Protein AF-A0A168I590-F1 (afdb_monomer_lite)

Radius of gyration: 29.73 Å; chains: 1; bounding box: 75×55×107 Å

InterPro domains:
  IPR036318 FAD-binding, type PCMH-like superfamily [SSF56176] (60-133)

Sequence (149 aa):
MEVLPAVAAWAASYVYRFPSVAENAFGQRSCSRAAIDVQELASRLSSKAQVLVAGDKGFDETSGRWNIFDQPKPGVVVIPGAALDVAATGGIEIVMSSLSSVELSKDGQTAKIGGGTLSKAIIDALWQSGKQTGKQLHKPFLLSLLGMR

Organism: NCBI:txid1081108

Secondary structure (DSSP, 8-state):
-------------------------------------HHHHHHHS-TT-EEEETTSTTHHHHT--S--TT----SEEEE-SSHHHHHH--SSEE-GGG---EEE-TTSS-EEE-TT--HHHHHHHHHHTT---S-------TTSS----

Foldseek 3Di:
DDDDDDPDDDDDDDDDDDDDPDDDPDPDPPPVPPPPPVVVLVVQADPQKDKDAPPDPCPCVQLDDPDPVPRDDFRMEMEHCDPSNVVSDDDGHYRPLNQADWAADPVNPDIDGGPNHDPVVVQVVQVVVVHDDDPPPPPPDPPPVPPDD

pLDDT: mean 74.49, std 20.09, range [37.94, 94.69]

Structure (mmCIF, N/CA/C/O backbone):
data_AF-A0A168I590-F1
#
_entry.id   AF-A0A168I590-F1
#
loop_
_atom_site.group_PDB
_atom_site.id
_atom_site.type_symbol
_atom_site.label_atom_id
_atom_site.label_alt_id
_atom_site.label_comp_id
_atom_site.label_asym_id
_atom_site.label_entity_id
_atom_site.label_seq_id
_atom_site.pdbx_PDB_ins_code
_atom_site.Cartn_x
_atom_site.Cartn_y
_atom_site.Cartn_z
_atom_site.occupancy
_atom_site.B_iso_or_equiv
_atom_site.auth_seq_id
_atom_site.auth_comp_id
_atom_site.auth_asym_id
_atom_site.auth_atom_id
_atom_site.pdbx_PDB_model_num
ATOM 1 N N . MET A 1 1 ? 23.741 -30.956 -67.766 1.00 42.16 1 MET A N 1
ATOM 2 C CA . MET A 1 1 ? 23.908 -29.585 -67.242 1.00 42.16 1 MET A CA 1
ATOM 3 C C . MET A 1 1 ? 22.660 -29.269 -66.452 1.00 42.16 1 MET A C 1
ATOM 5 O O . MET A 1 1 ? 21.597 -29.106 -67.033 1.00 42.16 1 MET A O 1
ATOM 9 N N . GLU A 1 2 ? 22.794 -29.384 -65.137 1.00 37.94 2 GLU A N 1
ATOM 10 C CA . GLU A 1 2 ? 21.708 -29.450 -64.164 1.00 37.94 2 GLU A CA 1
ATOM 11 C C . GLU A 1 2 ? 21.364 -28.051 -63.645 1.00 37.94 2 GLU A C 1
ATOM 13 O O . GLU A 1 2 ? 22.252 -27.246 -63.368 1.00 37.94 2 GLU A O 1
ATOM 18 N N . VAL A 1 3 ? 20.069 -27.767 -63.522 1.00 52.44 3 VAL A N 1
ATOM 19 C CA . VAL A 1 3 ? 19.536 -26.545 -62.910 1.00 52.44 3 VAL A CA 1
ATOM 20 C C . VAL A 1 3 ? 19.301 -26.852 -61.432 1.00 52.44 3 VAL A C 1
ATOM 22 O O . VAL A 1 3 ? 18.344 -27.541 -61.084 1.00 52.44 3 VAL A O 1
ATOM 25 N N . LEU A 1 4 ? 20.215 -26.407 -60.568 1.00 47.00 4 LEU A N 1
ATOM 26 C CA . LEU A 1 4 ? 20.106 -26.575 -59.117 1.00 47.00 4 LEU A CA 1
ATOM 27 C C . LEU A 1 4 ? 19.216 -25.475 -58.496 1.00 47.00 4 LEU A C 1
ATOM 29 O O . LEU A 1 4 ? 19.345 -24.308 -58.875 1.00 47.00 4 LEU A O 1
ATOM 33 N N . PRO A 1 5 ? 18.344 -25.810 -57.525 1.00 50.97 5 PRO A N 1
ATOM 34 C CA . PRO A 1 5 ? 17.476 -24.862 -56.837 1.00 50.97 5 PRO A CA 1
ATOM 35 C C . PRO A 1 5 ? 18.227 -24.189 -55.676 1.00 50.97 5 PRO A C 1
ATOM 37 O O . PRO A 1 5 ? 18.711 -24.856 -54.765 1.00 50.97 5 PRO A O 1
ATOM 40 N N . ALA A 1 6 ? 18.303 -22.857 -55.671 1.00 47.19 6 ALA A N 1
ATOM 41 C CA . ALA A 1 6 ? 18.859 -22.089 -54.558 1.00 47.19 6 ALA A CA 1
ATOM 42 C C . ALA A 1 6 ? 17.741 -21.682 -53.584 1.00 47.19 6 ALA A C 1
ATOM 44 O O . ALA A 1 6 ? 17.207 -20.577 -53.644 1.00 47.19 6 ALA A O 1
ATOM 45 N N . VAL A 1 7 ? 17.378 -22.587 -52.674 1.00 51.22 7 VAL A N 1
ATOM 46 C CA . VAL A 1 7 ? 16.639 -22.226 -51.457 1.00 51.22 7 VAL A CA 1
ATOM 47 C C . VAL A 1 7 ? 17.670 -21.717 -50.449 1.00 51.22 7 VAL A C 1
ATOM 49 O O . VAL A 1 7 ? 18.315 -22.507 -49.766 1.00 51.22 7 VAL A O 1
ATOM 52 N N . ALA A 1 8 ? 17.863 -20.399 -50.384 1.00 49.59 8 ALA A N 1
ATOM 53 C CA . ALA A 1 8 ? 18.741 -19.762 -49.406 1.00 49.59 8 ALA A CA 1
ATOM 54 C C . ALA A 1 8 ? 17.931 -18.886 -48.437 1.00 49.59 8 ALA A C 1
ATOM 56 O O . ALA A 1 8 ? 17.421 -17.830 -48.795 1.00 49.59 8 ALA A O 1
ATOM 57 N N . ALA A 1 9 ? 17.840 -19.398 -47.208 1.00 46.62 9 ALA A N 1
ATOM 58 C CA . ALA A 1 9 ? 17.776 -18.699 -45.926 1.00 46.62 9 ALA A CA 1
ATOM 59 C C . ALA A 1 9 ? 16.793 -17.520 -45.772 1.00 46.62 9 ALA A C 1
ATOM 61 O O . ALA A 1 9 ? 17.136 -16.349 -45.920 1.00 46.62 9 ALA A O 1
ATOM 62 N N . TRP A 1 10 ? 15.595 -17.843 -45.282 1.00 48.88 10 TRP A N 1
ATOM 63 C CA . TRP A 1 10 ? 14.853 -16.943 -44.401 1.00 48.88 10 TRP A CA 1
ATOM 64 C C . TRP A 1 10 ? 15.629 -16.753 -43.093 1.00 48.88 10 TRP A C 1
ATOM 66 O O . TRP A 1 10 ? 15.827 -17.720 -42.366 1.00 48.88 10 TRP A O 1
ATOM 76 N N . ALA A 1 11 ? 16.036 -15.519 -42.797 1.00 46.88 11 ALA A N 1
ATOM 77 C CA . ALA A 1 11 ? 15.841 -14.869 -41.495 1.00 46.88 11 ALA A CA 1
ATOM 78 C C . ALA A 1 11 ? 16.531 -13.499 -41.515 1.00 46.88 11 ALA A C 1
ATOM 80 O O . ALA A 1 11 ? 17.679 -13.329 -41.108 1.00 46.88 11 ALA A O 1
ATOM 81 N N . ALA A 1 12 ? 15.801 -12.496 -41.996 1.00 56.66 12 ALA A N 1
ATOM 82 C CA . ALA A 1 12 ? 16.078 -11.123 -41.627 1.00 56.66 12 ALA A CA 1
ATOM 83 C C . ALA A 1 12 ? 15.709 -10.957 -40.146 1.00 56.66 12 ALA A C 1
ATOM 85 O O . ALA A 1 12 ? 14.533 -10.913 -39.796 1.00 56.66 12 ALA A O 1
ATOM 86 N N . SER A 1 13 ? 16.704 -10.855 -39.273 1.00 51.56 13 SER A N 1
ATOM 87 C CA . SER A 1 13 ? 16.500 -10.288 -37.944 1.00 51.56 13 SER A CA 1
ATOM 88 C C . SER A 1 13 ? 17.732 -9.497 -37.528 1.00 51.56 13 SER A C 1
ATOM 90 O O . SER A 1 13 ? 18.717 -10.034 -37.033 1.00 51.56 13 SER A O 1
ATOM 92 N N . TYR A 1 14 ? 17.603 -8.190 -37.750 1.00 46.78 14 TYR A N 1
ATOM 93 C CA . TYR A 1 14 ? 18.067 -7.134 -36.859 1.00 46.78 14 TYR A CA 1
ATOM 94 C C . TYR A 1 14 ? 19.578 -7.031 -36.620 1.00 46.78 14 TYR A C 1
ATOM 96 O O . TYR A 1 14 ? 20.142 -7.482 -35.626 1.00 46.78 14 TYR A O 1
ATOM 104 N N . VAL A 1 15 ? 20.219 -6.279 -37.512 1.00 50.50 15 VAL A N 1
ATOM 105 C CA . VAL A 1 15 ? 21.466 -5.585 -37.209 1.00 50.50 15 VAL A CA 1
ATOM 106 C C . VAL A 1 15 ? 21.163 -4.494 -36.176 1.00 50.50 15 VAL A C 1
ATOM 108 O O . VAL A 1 15 ? 20.683 -3.425 -36.529 1.00 50.50 15 VAL A O 1
ATOM 111 N N . TYR A 1 16 ? 21.499 -4.735 -34.912 1.00 40.09 16 TYR A N 1
ATOM 112 C CA . TYR A 1 16 ? 21.957 -3.667 -34.022 1.00 40.09 16 TYR A CA 1
ATOM 113 C C . TYR A 1 16 ? 23.267 -4.096 -33.384 1.00 40.09 16 TYR A C 1
ATOM 115 O O . TYR A 1 16 ? 23.340 -4.576 -32.257 1.00 40.09 16 TYR A O 1
ATOM 123 N N . ARG A 1 17 ? 24.334 -3.923 -34.163 1.00 42.12 17 ARG A N 1
ATOM 124 C CA . ARG A 1 17 ? 25.696 -3.883 -33.654 1.00 42.12 17 ARG A CA 1
ATOM 125 C C . ARG A 1 17 ? 26.020 -2.427 -33.331 1.00 42.12 17 ARG A C 1
ATOM 127 O O . ARG A 1 17 ? 26.300 -1.658 -34.240 1.00 42.12 17 ARG A O 1
ATOM 134 N N . PHE A 1 18 ? 26.003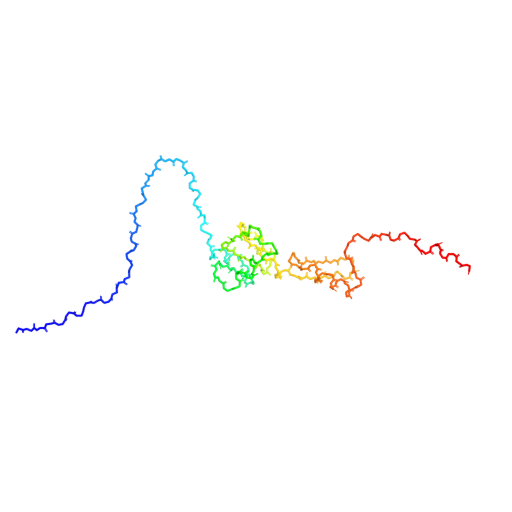 -2.064 -32.051 1.00 44.59 18 PHE A N 1
ATOM 135 C CA . PHE A 1 18 ? 26.639 -0.840 -31.563 1.00 44.59 18 PHE A CA 1
ATOM 136 C C . PHE A 1 18 ? 27.836 -1.220 -30.690 1.00 44.59 18 PHE A C 1
ATOM 138 O O . PHE A 1 18 ? 27.655 -1.741 -29.592 1.00 44.59 18 PHE A O 1
ATOM 145 N N . PRO A 1 19 ? 29.063 -0.955 -31.156 1.00 53.44 19 PRO A N 1
ATOM 146 C CA . PRO A 1 19 ? 30.116 -0.578 -30.235 1.00 53.44 19 PRO A CA 1
ATOM 147 C C . PRO A 1 19 ? 30.861 0.637 -30.787 1.00 53.44 19 PRO A C 1
ATOM 149 O O . PRO A 1 19 ? 31.661 0.533 -31.711 1.00 53.44 19 PRO A O 1
ATOM 152 N N . SER A 1 20 ? 30.608 1.792 -30.186 1.00 41.84 20 SER A N 1
ATOM 153 C CA . SER A 1 20 ? 31.545 2.912 -30.197 1.00 41.84 20 SER A CA 1
ATOM 154 C C . SER A 1 20 ? 31.217 3.812 -29.011 1.00 41.84 20 SER A C 1
ATOM 156 O O . SER A 1 20 ? 30.490 4.796 -29.142 1.00 41.84 20 SER A O 1
ATOM 158 N N . VAL A 1 21 ? 31.721 3.448 -27.830 1.00 42.25 21 VAL A N 1
ATOM 159 C CA . VAL A 1 21 ? 31.918 4.437 -26.767 1.00 42.25 21 VAL A CA 1
ATOM 160 C C . VAL A 1 21 ? 33.149 5.231 -27.185 1.00 42.25 21 VAL A C 1
ATOM 162 O O . VAL A 1 21 ? 34.275 4.760 -27.061 1.00 42.25 21 VAL A O 1
ATOM 165 N N . ALA A 1 22 ? 32.907 6.396 -27.780 1.00 43.88 22 ALA A N 1
ATOM 166 C CA . ALA A 1 22 ? 33.912 7.437 -27.883 1.00 43.88 22 ALA A CA 1
ATOM 167 C C . ALA A 1 22 ? 34.082 8.036 -26.481 1.00 43.88 22 ALA A C 1
ATOM 169 O O . ALA A 1 22 ? 33.127 8.552 -25.897 1.00 43.88 22 ALA A O 1
ATOM 170 N N . GLU A 1 23 ? 35.281 7.901 -25.923 1.00 47.97 23 GLU A N 1
ATOM 171 C CA . GLU A 1 23 ? 35.690 8.605 -24.714 1.00 47.97 23 GLU A CA 1
ATOM 172 C C . GLU A 1 23 ? 35.791 10.099 -25.024 1.00 47.97 23 GLU A C 1
ATOM 174 O O . GLU A 1 23 ? 36.648 10.524 -25.798 1.00 47.97 23 GLU A O 1
ATOM 179 N N . ASN A 1 24 ? 34.942 10.907 -24.390 1.00 40.66 24 ASN A N 1
ATOM 180 C CA . ASN A 1 24 ? 35.113 12.352 -24.387 1.00 40.66 24 ASN A CA 1
ATOM 181 C C . ASN A 1 24 ? 35.559 12.787 -22.993 1.00 40.66 24 ASN A C 1
ATOM 183 O O . ASN A 1 24 ? 34.852 12.608 -22.000 1.00 40.66 24 ASN A O 1
ATOM 187 N N . ALA A 1 25 ? 36.746 13.387 -22.953 1.00 43.88 25 ALA A N 1
ATOM 188 C CA . ALA A 1 25 ? 37.335 14.050 -21.805 1.00 43.88 25 ALA A CA 1
ATOM 189 C C . ALA A 1 25 ? 36.523 15.300 -21.423 1.00 43.88 25 ALA A C 1
ATOM 191 O O . ALA A 1 25 ? 36.836 16.418 -21.821 1.00 43.88 25 ALA A O 1
ATOM 192 N N . PHE A 1 26 ? 35.465 15.118 -20.641 1.00 38.12 26 PHE A N 1
ATOM 193 C CA . PHE A 1 26 ? 34.871 16.191 -19.854 1.00 38.12 26 PHE A CA 1
ATOM 194 C C . PHE A 1 26 ? 34.217 15.568 -18.626 1.00 38.12 26 PHE A C 1
ATOM 196 O O . PHE A 1 26 ? 33.412 14.650 -18.752 1.00 38.12 26 PHE A O 1
ATOM 203 N N . GLY A 1 27 ? 34.600 16.038 -17.438 1.00 49.25 27 GLY A N 1
ATOM 204 C CA . GLY A 1 27 ? 34.134 15.548 -16.141 1.00 49.25 27 GLY A CA 1
ATOM 205 C C . GLY A 1 27 ? 32.641 15.771 -15.907 1.00 49.25 27 GLY A C 1
ATOM 206 O O . GLY A 1 27 ? 32.248 16.576 -15.068 1.00 49.25 27 GLY A O 1
ATOM 207 N N . GLN A 1 28 ? 31.801 15.028 -16.617 1.00 48.16 28 GLN A N 1
ATOM 208 C CA . GLN A 1 28 ? 30.418 14.802 -16.254 1.00 48.16 28 GLN A CA 1
ATOM 209 C C . GLN A 1 28 ? 30.392 13.539 -15.405 1.00 48.16 28 GLN A C 1
ATOM 211 O O . GLN A 1 28 ? 30.700 12.448 -15.879 1.00 48.16 28 GLN A O 1
ATOM 216 N N . ARG A 1 29 ? 30.012 13.683 -14.129 1.00 40.41 29 ARG A N 1
ATOM 217 C CA . ARG A 1 29 ? 29.454 12.558 -13.378 1.00 40.41 29 ARG A CA 1
ATOM 218 C C . ARG A 1 29 ? 28.217 12.108 -14.143 1.00 40.41 29 ARG A C 1
ATOM 220 O O . ARG A 1 29 ? 27.122 12.624 -13.931 1.00 40.41 29 ARG A O 1
ATOM 227 N N . SER A 1 30 ? 28.407 11.154 -15.042 1.00 44.56 30 SER A N 1
ATOM 228 C CA . SER A 1 30 ? 27.373 10.242 -15.470 1.00 44.56 30 SER A CA 1
ATOM 229 C C . SER A 1 30 ? 26.932 9.512 -14.210 1.00 44.56 30 SER A C 1
ATOM 231 O O . SER A 1 30 ? 27.467 8.464 -13.854 1.00 44.56 30 SER A O 1
ATOM 233 N N . CYS A 1 31 ? 25.968 10.084 -13.490 1.00 40.28 31 CYS A N 1
ATOM 234 C CA . CYS A 1 31 ? 25.017 9.233 -12.812 1.00 40.28 31 CYS A CA 1
ATOM 235 C C . CYS A 1 31 ? 24.456 8.372 -13.936 1.00 40.28 31 CYS A C 1
ATOM 237 O O . CYS A 1 31 ? 23.639 8.847 -14.727 1.00 40.28 31 CYS A O 1
ATOM 239 N N . SER A 1 32 ? 24.972 7.148 -14.078 1.00 49.00 32 SER A N 1
ATOM 240 C CA . SER A 1 32 ? 24.269 6.091 -14.783 1.00 49.00 32 SER A CA 1
ATOM 241 C C . SER A 1 32 ? 22.852 6.204 -14.259 1.00 49.00 32 SER A C 1
ATOM 243 O O . SER A 1 32 ? 22.649 6.082 -13.050 1.00 49.00 32 SER A O 1
ATOM 245 N N . ARG A 1 33 ? 21.902 6.601 -15.109 1.00 45.81 33 ARG A N 1
ATOM 246 C CA . ARG A 1 33 ? 20.487 6.560 -14.759 1.00 45.81 33 ARG A CA 1
ATOM 247 C C . ARG A 1 33 ? 20.280 5.115 -14.348 1.00 45.81 33 ARG A C 1
ATOM 249 O O . ARG A 1 33 ? 20.323 4.256 -15.221 1.00 45.81 33 ARG A O 1
ATOM 256 N N . ALA A 1 34 ? 20.262 4.855 -13.042 1.00 50.84 34 ALA A N 1
ATOM 257 C CA . ALA A 1 34 ? 20.276 3.506 -12.520 1.00 50.84 34 ALA A CA 1
ATOM 258 C C . ALA A 1 34 ? 19.014 2.871 -13.080 1.00 50.84 34 ALA A C 1
ATOM 260 O O . ALA A 1 34 ? 17.905 3.262 -12.715 1.00 50.84 34 ALA A O 1
ATOM 261 N N . ALA A 1 35 ? 19.182 2.008 -14.079 1.00 58.28 35 ALA A N 1
ATOM 262 C CA . ALA A 1 35 ? 18.105 1.152 -14.506 1.00 58.28 35 ALA A CA 1
ATOM 263 C C . ALA A 1 35 ? 17.772 0.355 -13.251 1.00 58.28 35 ALA A C 1
ATOM 265 O O . ALA A 1 35 ? 18.635 -0.341 -12.720 1.00 58.28 35 ALA A O 1
ATOM 266 N N . ILE A 1 36 ? 16.587 0.591 -12.693 1.00 69.25 36 ILE A N 1
ATOM 267 C CA . ILE A 1 36 ? 16.137 -0.143 -11.519 1.00 69.25 36 ILE A CA 1
ATOM 268 C C . ILE A 1 36 ? 16.060 -1.601 -11.957 1.00 69.25 36 ILE A C 1
ATOM 270 O O . ILE A 1 36 ? 15.281 -1.925 -12.854 1.00 69.25 36 ILE A O 1
ATOM 274 N N . ASP A 1 37 ? 16.895 -2.452 -11.367 1.00 85.00 37 ASP A N 1
ATOM 275 C CA . ASP A 1 37 ? 16.815 -3.891 -11.571 1.00 85.00 37 ASP A CA 1
ATOM 276 C C . ASP A 1 37 ? 15.580 -4.399 -10.818 1.00 85.00 37 ASP A C 1
ATOM 278 O O . ASP A 1 37 ? 15.533 -4.474 -9.586 1.00 85.00 37 ASP A O 1
ATOM 282 N N . VAL A 1 38 ? 14.524 -4.668 -11.584 1.00 84.31 38 VAL A N 1
ATOM 283 C CA . VAL A 1 38 ? 13.233 -5.111 -11.056 1.00 84.31 38 VAL A CA 1
ATOM 284 C C . VAL A 1 38 ? 13.353 -6.516 -10.465 1.00 84.31 38 VAL A C 1
ATOM 286 O O . VAL A 1 38 ? 12.661 -6.829 -9.497 1.00 84.31 38 VAL A O 1
ATOM 289 N N . GLN A 1 39 ? 14.240 -7.354 -11.005 1.00 85.12 39 GLN A N 1
ATOM 290 C CA . GLN A 1 39 ? 14.479 -8.712 -10.528 1.00 85.12 39 GLN A CA 1
ATOM 291 C C . GLN A 1 39 ? 15.225 -8.697 -9.191 1.00 85.12 39 GLN A C 1
ATOM 293 O O . GLN A 1 39 ? 14.835 -9.417 -8.268 1.00 85.12 39 GLN A O 1
ATOM 298 N N . GLU A 1 40 ? 16.238 -7.839 -9.049 1.00 87.06 40 GLU A N 1
ATOM 299 C CA . GLU A 1 40 ? 16.917 -7.622 -7.768 1.00 87.06 40 GLU A CA 1
ATOM 300 C C . GLU A 1 40 ? 15.928 -7.104 -6.717 1.00 87.06 40 GLU A C 1
ATOM 302 O O . GLU A 1 40 ? 15.859 -7.639 -5.607 1.00 87.06 40 GLU A O 1
ATOM 307 N N . LEU A 1 41 ? 15.104 -6.114 -7.075 1.00 87.69 41 LEU A N 1
ATOM 308 C CA . LEU A 1 41 ? 14.072 -5.588 -6.186 1.00 87.69 41 LEU A CA 1
ATOM 309 C C . LEU A 1 41 ? 13.089 -6.686 -5.762 1.00 87.69 41 LEU A C 1
ATOM 311 O O . LEU A 1 41 ? 12.866 -6.869 -4.568 1.00 87.69 41 LEU A O 1
ATOM 315 N N . ALA A 1 42 ? 12.553 -7.455 -6.711 1.00 87.44 42 ALA A N 1
ATOM 316 C CA . ALA A 1 42 ? 11.615 -8.538 -6.430 1.00 87.44 42 ALA A CA 1
ATOM 317 C C . ALA A 1 42 ? 12.218 -9.615 -5.515 1.00 87.44 42 ALA A C 1
ATOM 319 O O . ALA A 1 42 ? 11.518 -10.136 -4.651 1.00 87.44 42 ALA A O 1
ATOM 320 N N . SER A 1 43 ? 13.519 -9.903 -5.641 1.00 90.44 43 SER A N 1
ATOM 321 C CA . SER A 1 43 ? 14.211 -10.878 -4.784 1.00 90.44 43 SER A CA 1
ATOM 322 C C . SER A 1 43 ? 14.297 -10.456 -3.311 1.00 90.44 43 SER A C 1
ATOM 324 O O . SER A 1 43 ? 14.412 -11.304 -2.426 1.00 90.44 43 SER A O 1
ATOM 326 N N . ARG A 1 44 ? 14.230 -9.147 -3.039 1.00 90.25 44 ARG A N 1
ATOM 327 C CA . ARG A 1 44 ? 14.304 -8.570 -1.688 1.00 90.25 44 ARG A CA 1
ATOM 328 C C . ARG A 1 44 ? 12.940 -8.429 -1.020 1.00 90.25 44 ARG A C 1
ATOM 330 O O . ARG A 1 44 ? 12.884 -8.194 0.186 1.00 90.25 44 ARG A O 1
ATOM 337 N N . LEU A 1 45 ? 11.865 -8.514 -1.795 1.00 92.00 45 LEU A N 1
ATOM 338 C CA . LEU A 1 45 ? 10.508 -8.340 -1.304 1.00 92.00 45 LEU A CA 1
ATOM 339 C C . LEU A 1 45 ? 9.927 -9.661 -0.796 1.00 92.00 45 LEU A C 1
ATOM 341 O O . LEU A 1 45 ? 10.357 -10.756 -1.161 1.00 92.00 45 LEU A O 1
ATOM 345 N N . SER A 1 46 ? 8.926 -9.557 0.072 1.00 93.50 46 SER A N 1
ATOM 346 C CA . SER A 1 46 ? 8.172 -10.714 0.535 1.00 93.50 46 SER A CA 1
ATOM 347 C C . SER A 1 46 ? 7.403 -11.373 -0.613 1.00 93.50 46 SER A C 1
ATOM 349 O O . SER A 1 46 ? 7.008 -10.730 -1.582 1.00 93.50 46 SER A O 1
ATOM 351 N N . SER A 1 47 ? 7.084 -12.660 -0.460 1.00 91.69 47 SER A N 1
ATOM 352 C CA . SER A 1 47 ? 6.299 -13.424 -1.442 1.00 91.69 47 SER A CA 1
ATOM 353 C C . SER A 1 47 ? 4.872 -12.905 -1.668 1.00 91.69 47 SER A C 1
ATOM 355 O O . SER A 1 47 ? 4.194 -13.361 -2.584 1.00 91.69 47 SER A O 1
ATOM 357 N N . LYS A 1 48 ? 4.395 -11.983 -0.823 1.00 92.19 48 LYS A 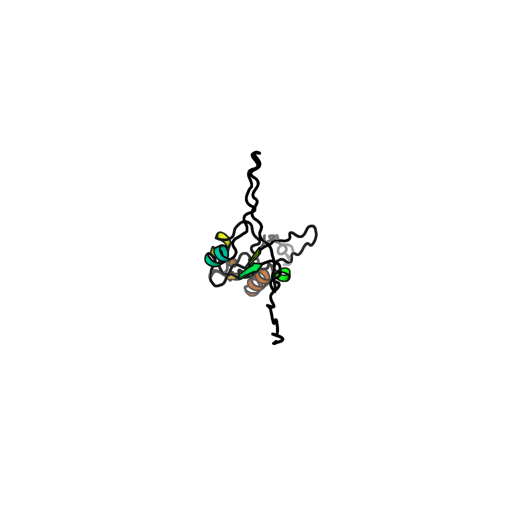N 1
ATOM 358 C CA . LYS A 1 48 ? 3.080 -11.340 -0.938 1.00 92.19 48 LYS A CA 1
ATOM 359 C C . LYS A 1 48 ? 3.136 -9.991 -1.656 1.00 92.19 48 LYS A C 1
ATOM 361 O O . LYS A 1 48 ? 2.078 -9.442 -1.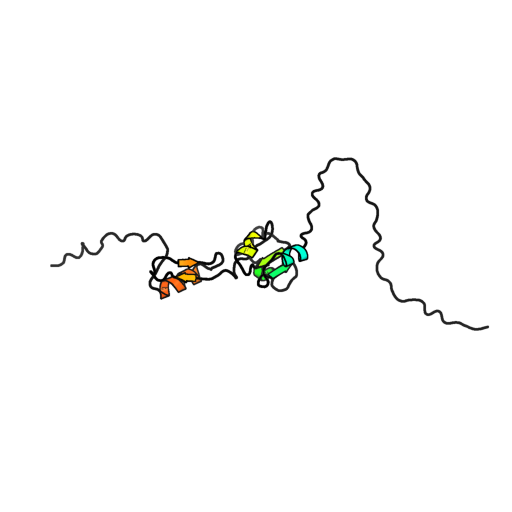959 1.00 92.19 48 LYS A O 1
ATOM 366 N N . ALA A 1 49 ? 4.328 -9.441 -1.874 1.00 92.62 49 ALA A N 1
ATOM 367 C CA . ALA A 1 49 ? 4.497 -8.175 -2.563 1.00 92.62 49 ALA A CA 1
ATOM 368 C C . ALA A 1 49 ? 4.288 -8.341 -4.072 1.00 92.62 49 ALA A C 1
ATOM 370 O O . ALA A 1 49 ? 4.588 -9.387 -4.648 1.00 92.62 49 ALA A O 1
ATOM 371 N N . GLN A 1 50 ? 3.795 -7.287 -4.713 1.00 92.12 50 GLN A N 1
ATOM 372 C CA . GLN A 1 50 ? 3.628 -7.225 -6.162 1.00 92.12 50 GLN A CA 1
ATOM 373 C C . GLN A 1 50 ? 4.407 -6.029 -6.698 1.00 92.12 50 GLN A C 1
ATOM 375 O O . GLN A 1 50 ? 4.317 -4.930 -6.152 1.00 92.12 50 GLN A O 1
ATOM 380 N N . VAL A 1 51 ? 5.168 -6.251 -7.766 1.00 92.38 51 VAL A N 1
ATOM 381 C CA . VAL A 1 51 ? 5.913 -5.207 -8.473 1.00 92.38 51 VAL A CA 1
ATOM 382 C C . VAL A 1 51 ? 5.285 -5.050 -9.848 1.00 92.38 51 VAL A C 1
ATOM 384 O O . VAL A 1 51 ? 5.171 -6.030 -10.578 1.00 92.38 51 VAL A O 1
ATOM 387 N N . LEU A 1 52 ? 4.856 -3.835 -10.173 1.00 91.38 52 LEU A N 1
ATOM 388 C CA . LEU A 1 52 ? 4.212 -3.483 -11.433 1.00 91.38 52 LEU A CA 1
ATOM 389 C C . LEU A 1 52 ? 5.107 -2.511 -12.198 1.00 91.38 52 LEU A C 1
ATOM 391 O O . LEU A 1 52 ? 5.580 -1.516 -11.640 1.00 91.38 52 LEU A O 1
ATOM 395 N N . VAL A 1 53 ? 5.314 -2.775 -13.482 1.00 90.25 53 VAL A N 1
ATOM 396 C CA . VAL A 1 53 ? 6.042 -1.904 -14.407 1.00 90.25 53 VAL A CA 1
ATOM 397 C C . VAL A 1 53 ? 5.041 -1.201 -15.325 1.00 90.25 53 VAL A C 1
ATOM 399 O O . VAL A 1 53 ? 3.955 -1.715 -15.596 1.00 90.25 53 VAL A O 1
ATOM 402 N N . ALA A 1 54 ? 5.381 -0.000 -15.796 1.00 88.81 54 ALA A N 1
ATOM 403 C CA . ALA A 1 54 ? 4.532 0.736 -16.730 1.00 88.81 54 ALA A CA 1
ATOM 404 C C . ALA A 1 54 ? 4.184 -0.124 -17.965 1.00 88.81 54 ALA A C 1
ATOM 406 O O . ALA A 1 54 ? 5.073 -0.545 -18.706 1.00 88.81 54 ALA A O 1
ATOM 407 N N . GLY A 1 55 ? 2.887 -0.367 -18.180 1.00 87.62 55 GLY A N 1
ATOM 408 C CA . GLY A 1 55 ? 2.361 -1.257 -19.224 1.00 87.62 55 GLY A CA 1
ATOM 409 C C . GLY A 1 55 ? 1.796 -2.586 -18.708 1.00 87.62 55 GLY A C 1
ATOM 410 O O . GLY A 1 55 ? 1.057 -3.246 -19.440 1.00 87.62 55 GLY A O 1
ATOM 411 N N . ASP A 1 56 ? 2.074 -2.957 -17.455 1.00 90.06 56 ASP A N 1
ATOM 412 C CA . ASP A 1 56 ? 1.472 -4.132 -16.824 1.00 90.06 56 ASP A CA 1
ATOM 413 C C . ASP A 1 56 ? -0.016 -3.918 -16.521 1.00 90.06 56 ASP A C 1
ATOM 415 O O . ASP A 1 56 ? -0.492 -2.812 -16.234 1.00 90.06 56 ASP A O 1
ATOM 419 N N . LYS A 1 57 ? -0.776 -5.017 -16.528 1.00 91.56 57 LYS A N 1
ATOM 420 C CA . LYS A 1 57 ? -2.192 -4.989 -16.159 1.00 91.56 57 LYS A CA 1
ATOM 421 C C . LYS A 1 57 ? -2.341 -4.530 -14.704 1.00 91.56 57 LYS A C 1
ATOM 423 O O . LYS A 1 57 ? -1.798 -5.153 -13.799 1.00 91.56 57 LYS A O 1
ATOM 428 N N . GLY A 1 58 ? -3.130 -3.479 -14.487 1.00 86.75 58 GLY A N 1
ATOM 429 C CA . GLY A 1 58 ? -3.382 -2.912 -13.158 1.00 86.75 58 GLY A CA 1
ATOM 430 C C . GLY A 1 58 ? -2.407 -1.806 -12.741 1.00 86.75 58 GLY A C 1
ATOM 431 O O . GLY A 1 58 ? -2.615 -1.199 -11.692 1.00 86.75 58 GLY A O 1
ATOM 432 N N . PHE A 1 59 ? -1.392 -1.484 -13.555 1.00 91.06 59 PHE A N 1
ATOM 433 C CA . PHE A 1 59 ? -0.463 -0.383 -13.279 1.00 91.06 59 PHE A CA 1
ATOM 434 C C . PHE A 1 59 ? -1.175 0.976 -13.203 1.00 91.06 59 PHE A C 1
ATOM 436 O O . PHE A 1 59 ? -1.007 1.713 -12.232 1.00 91.06 59 PHE A O 1
ATOM 443 N N . ASP A 1 60 ? -2.009 1.294 -14.196 1.00 89.75 60 ASP A N 1
ATOM 444 C CA . ASP A 1 60 ? -2.701 2.590 -14.277 1.00 89.75 60 ASP A CA 1
ATOM 445 C C . ASP A 1 60 ? -3.750 2.762 -13.171 1.00 89.75 60 ASP A C 1
ATOM 447 O O . ASP A 1 60 ? -3.934 3.854 -12.640 1.00 89.75 60 ASP A O 1
ATOM 451 N N . GLU A 1 61 ? -4.413 1.670 -12.785 1.00 90.12 61 GLU A N 1
ATOM 452 C CA . GLU A 1 61 ? -5.355 1.664 -11.663 1.00 90.12 61 GLU A CA 1
ATOM 453 C C . GLU A 1 61 ? -4.624 1.909 -10.338 1.00 90.12 61 GLU A C 1
ATOM 455 O O . GLU A 1 61 ? -5.059 2.718 -9.521 1.00 90.12 61 GLU A O 1
ATOM 460 N N . THR A 1 62 ? -3.477 1.253 -10.152 1.00 88.69 62 THR A N 1
ATOM 461 C CA . THR A 1 62 ? -2.688 1.322 -8.916 1.00 88.69 62 THR A CA 1
ATOM 462 C C . THR A 1 62 ? -1.960 2.665 -8.759 1.00 88.69 62 THR A C 1
ATOM 464 O O . THR A 1 62 ? -1.887 3.192 -7.652 1.00 88.69 62 THR A O 1
ATOM 467 N N . SER A 1 63 ? -1.450 3.238 -9.854 1.00 87.88 63 SER A N 1
ATOM 468 C CA . SER A 1 63 ? -0.792 4.562 -9.890 1.00 87.88 63 SER A CA 1
ATOM 469 C C . SER A 1 63 ? -1.776 5.734 -10.025 1.00 87.88 63 SER A C 1
ATOM 471 O O . SER A 1 63 ? -1.381 6.907 -10.064 1.00 87.88 63 SER A O 1
ATOM 473 N N . GLY A 1 64 ? -3.078 5.437 -10.086 1.00 88.00 64 GLY A N 1
ATOM 474 C CA . GLY A 1 64 ? -4.141 6.428 -10.119 1.00 88.00 64 GLY A CA 1
ATOM 475 C C . GLY A 1 64 ? -4.135 7.302 -8.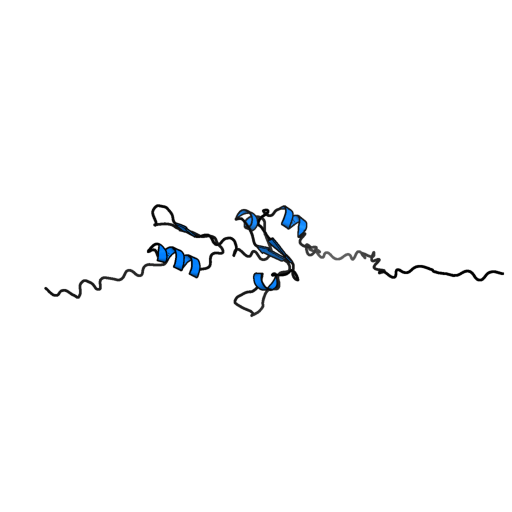865 1.00 88.00 64 GLY A C 1
ATOM 476 O O . GLY A 1 64 ? -4.115 6.816 -7.734 1.00 88.00 64 GLY A O 1
ATOM 477 N N . ARG A 1 65 ? -4.177 8.624 -9.052 1.00 84.19 65 ARG A N 1
ATOM 478 C CA . ARG A 1 65 ? -4.238 9.601 -7.957 1.00 84.19 65 ARG A CA 1
ATOM 479 C C . ARG A 1 65 ? -5.509 10.423 -8.043 1.00 84.19 65 ARG A C 1
ATOM 481 O O . ARG A 1 65 ? -6.065 10.636 -9.113 1.00 84.19 65 ARG A O 1
ATOM 488 N N . TRP A 1 66 ? -5.936 10.935 -6.893 1.00 84.88 66 TRP A N 1
ATOM 489 C CA . TRP A 1 66 ? -7.108 11.806 -6.808 1.00 84.88 66 TRP A CA 1
ATOM 490 C C . TRP A 1 66 ? -6.935 13.115 -7.600 1.00 84.88 66 TRP A C 1
ATOM 492 O O . TRP A 1 66 ? -7.913 13.663 -8.100 1.00 84.88 66 TRP A O 1
ATOM 502 N N . ASN A 1 67 ? -5.695 13.603 -7.738 1.00 84.94 67 ASN A N 1
ATOM 503 C CA . ASN A 1 67 ? -5.370 14.792 -8.521 1.00 84.94 67 ASN A CA 1
ATOM 504 C C . ASN A 1 67 ? -4.636 14.418 -9.815 1.00 84.94 67 ASN A C 1
ATOM 506 O O . ASN A 1 67 ? -3.649 13.683 -9.779 1.00 84.94 67 ASN A O 1
ATOM 510 N N . ILE A 1 68 ? -5.100 14.989 -10.926 1.00 83.06 68 ILE A N 1
ATOM 511 C CA . ILE A 1 68 ? -4.545 14.802 -12.273 1.00 83.06 68 ILE A CA 1
ATOM 512 C C . ILE A 1 68 ? -3.642 15.962 -12.720 1.00 83.06 68 ILE A C 1
ATOM 514 O O . ILE A 1 68 ? -3.043 15.898 -13.792 1.00 83.06 68 ILE A O 1
ATOM 518 N N . PHE A 1 69 ? -3.542 17.035 -11.928 1.00 78.50 69 PHE A N 1
ATOM 519 C CA . PHE A 1 69 ? -2.626 18.135 -12.213 1.00 78.50 69 PHE A CA 1
ATOM 520 C C . PHE A 1 69 ? -1.178 17.684 -11.977 1.00 78.50 69 PHE A C 1
ATOM 522 O O . PHE A 1 69 ? -0.827 17.324 -10.855 1.00 78.50 69 PHE A O 1
ATOM 529 N N . ASP A 1 70 ? -0.371 17.701 -13.042 1.00 80.56 70 ASP A N 1
ATOM 530 C CA . ASP A 1 70 ? 1.035 17.269 -13.070 1.00 80.56 70 ASP A CA 1
ATOM 531 C C . ASP A 1 70 ? 1.251 15.846 -12.524 1.00 80.56 70 ASP A C 1
ATOM 533 O O . ASP A 1 70 ? 2.028 15.605 -11.598 1.00 80.56 70 ASP A O 1
ATOM 537 N N . GLN A 1 71 ? 0.492 14.885 -13.068 1.00 76.94 71 GLN A N 1
ATOM 538 C CA . GLN A 1 71 ? 0.546 13.502 -12.606 1.00 76.94 71 GLN A CA 1
ATOM 539 C C . GLN A 1 71 ? 1.961 12.927 -12.803 1.00 76.94 71 GLN A C 1
ATOM 541 O O . GLN A 1 71 ? 2.415 12.791 -13.948 1.00 76.94 71 GLN A O 1
ATOM 546 N N . PRO A 1 72 ? 2.657 12.538 -11.717 1.00 74.56 72 PRO A N 1
ATOM 547 C CA . PRO A 1 72 ? 3.925 11.848 -11.846 1.00 74.56 72 PRO A CA 1
ATOM 548 C C . PRO A 1 72 ? 3.677 10.518 -12.555 1.00 74.56 72 PRO A C 1
ATOM 550 O O . PRO A 1 72 ? 2.739 9.797 -12.223 1.00 74.56 72 PRO A O 1
ATOM 553 N N . LYS A 1 73 ? 4.522 10.199 -13.535 1.00 81.25 73 LYS A N 1
ATOM 554 C CA . LYS A 1 73 ? 4.511 8.912 -14.239 1.00 81.25 73 LYS A CA 1
ATOM 555 C C . LYS A 1 73 ? 5.643 8.052 -13.683 1.00 81.25 73 LYS A C 1
ATOM 557 O O . LYS A 1 73 ? 6.759 8.127 -14.208 1.00 81.25 73 LYS A O 1
ATOM 562 N N . PRO A 1 74 ? 5.420 7.312 -12.584 1.00 85.94 74 PRO A N 1
ATOM 563 C CA . PRO A 1 74 ? 6.425 6.387 -12.089 1.00 85.94 74 PRO A CA 1
ATOM 564 C C . PRO A 1 74 ? 6.712 5.327 -13.157 1.00 85.94 74 PRO A C 1
ATOM 566 O O . PRO A 1 74 ? 5.849 4.984 -13.957 1.00 85.94 74 PRO A O 1
ATOM 569 N N . GLY A 1 75 ? 7.945 4.823 -13.200 1.00 86.12 75 GLY A N 1
ATOM 570 C CA . GLY A 1 75 ? 8.290 3.696 -14.076 1.00 86.12 75 GLY A CA 1
ATOM 571 C C . GLY A 1 75 ? 7.963 2.337 -13.451 1.00 86.12 75 GLY A C 1
ATOM 572 O O . GLY A 1 75 ? 7.745 1.367 -14.171 1.00 86.12 75 GLY A O 1
ATOM 573 N N . VAL A 1 76 ? 7.939 2.282 -12.115 1.00 90.00 76 VAL A N 1
ATOM 574 C CA . VAL A 1 76 ? 7.726 1.077 -11.308 1.00 90.00 76 VAL A CA 1
ATOM 575 C C . VAL A 1 76 ? 6.888 1.443 -10.086 1.00 90.00 76 VAL A C 1
ATOM 577 O O . VAL A 1 76 ? 7.132 2.471 -9.447 1.00 90.00 76 VAL A O 1
ATOM 580 N N . VAL A 1 77 ? 5.930 0.582 -9.761 1.00 91.56 77 VAL A N 1
ATOM 581 C CA . VAL A 1 77 ? 5.048 0.680 -8.598 1.00 91.56 77 VAL A CA 1
ATOM 582 C C . VAL A 1 77 ? 5.152 -0.611 -7.797 1.00 91.56 77 VAL A C 1
ATOM 584 O O . VAL A 1 77 ? 5.131 -1.700 -8.366 1.00 91.56 77 VAL A O 1
ATOM 587 N N . VAL A 1 78 ? 5.252 -0.507 -6.473 1.00 94.00 78 VAL A N 1
ATOM 588 C CA . VAL A 1 78 ? 5.288 -1.669 -5.575 1.00 94.00 78 VAL A CA 1
ATOM 589 C C . VAL A 1 78 ? 4.084 -1.649 -4.648 1.00 94.00 78 VAL A C 1
ATOM 591 O O . VAL A 1 78 ? 3.864 -0.682 -3.920 1.00 94.00 78 VAL A O 1
ATOM 594 N N . ILE A 1 79 ? 3.339 -2.751 -4.630 1.00 94.19 79 ILE A N 1
ATOM 595 C CA . ILE A 1 79 ? 2.306 -3.032 -3.636 1.00 94.19 79 ILE A CA 1
ATOM 596 C C . ILE A 1 79 ? 2.943 -3.949 -2.576 1.00 94.19 79 ILE A C 1
ATOM 598 O O . ILE A 1 79 ? 3.157 -5.134 -2.850 1.00 94.19 79 ILE A O 1
ATOM 602 N N . PRO A 1 80 ? 3.298 -3.443 -1.382 1.00 94.12 80 PRO A N 1
ATOM 603 C CA . PRO A 1 80 ? 3.891 -4.247 -0.319 1.00 94.12 80 PRO A CA 1
ATOM 604 C C . PRO A 1 80 ? 2.908 -5.299 0.212 1.00 94.12 80 PRO A C 1
ATOM 606 O O . PRO A 1 80 ? 1.707 -5.062 0.278 1.00 94.12 80 PRO A O 1
ATOM 609 N N . GLY A 1 81 ? 3.404 -6.452 0.655 1.00 91.56 81 GLY A N 1
ATOM 610 C CA . GLY A 1 81 ? 2.621 -7.451 1.392 1.00 91.56 81 GLY A CA 1
ATOM 611 C C . GLY A 1 81 ? 2.839 -7.391 2.909 1.00 91.56 81 GLY A C 1
ATOM 612 O O . GLY A 1 81 ? 2.011 -7.876 3.683 1.00 91.56 81 GLY A O 1
ATOM 613 N N . ALA A 1 82 ? 3.951 -6.795 3.342 1.00 90.75 82 ALA A N 1
ATOM 614 C CA . ALA A 1 82 ? 4.350 -6.646 4.735 1.00 90.75 82 ALA A CA 1
ATOM 615 C C . ALA A 1 82 ? 5.038 -5.295 4.994 1.00 90.75 82 ALA A C 1
ATOM 617 O O . ALA A 1 82 ? 5.507 -4.621 4.082 1.00 90.75 82 ALA A O 1
ATOM 618 N N . ALA A 1 83 ? 5.167 -4.920 6.271 1.00 87.94 83 ALA A N 1
ATOM 619 C CA . ALA A 1 83 ? 5.873 -3.696 6.666 1.00 87.94 83 ALA A CA 1
ATOM 620 C C . ALA A 1 83 ? 7.358 -3.691 6.244 1.00 87.94 83 ALA A C 1
ATOM 622 O O . ALA A 1 83 ? 7.915 -2.634 5.964 1.00 87.94 83 ALA A O 1
ATOM 623 N N . LEU A 1 84 ? 7.987 -4.869 6.162 1.00 89.69 84 LEU A N 1
ATOM 624 C CA . LEU A 1 84 ? 9.377 -5.017 5.716 1.00 89.69 84 LEU A CA 1
ATOM 625 C C . LEU A 1 84 ? 9.562 -4.628 4.240 1.00 89.69 84 LEU A C 1
ATOM 627 O O . LEU A 1 84 ? 10.589 -4.053 3.891 1.00 89.69 84 LEU A O 1
ATOM 631 N N . ASP A 1 85 ? 8.550 -4.863 3.402 1.00 90.81 85 ASP A N 1
ATOM 632 C CA . ASP A 1 85 ? 8.588 -4.522 1.974 1.00 90.81 85 ASP A CA 1
ATOM 633 C C . ASP A 1 85 ? 8.668 -3.006 1.764 1.00 90.81 85 ASP A C 1
ATOM 635 O O . ASP A 1 85 ? 9.346 -2.527 0.857 1.00 90.81 85 ASP A O 1
ATOM 639 N N . VAL A 1 86 ? 8.028 -2.235 2.651 1.00 89.62 86 VAL A N 1
ATOM 640 C CA . VAL A 1 86 ? 8.089 -0.766 2.640 1.00 89.62 86 VAL A CA 1
ATOM 641 C C . VAL A 1 86 ? 9.509 -0.289 2.933 1.00 89.62 86 VAL A C 1
ATOM 643 O O . VAL A 1 86 ? 10.010 0.585 2.236 1.00 89.62 86 VAL A O 1
ATOM 646 N N . ALA A 1 87 ? 10.180 -0.883 3.924 1.00 87.69 87 ALA A N 1
ATOM 647 C CA . ALA A 1 87 ? 11.551 -0.516 4.285 1.00 87.69 87 ALA A CA 1
ATOM 648 C C . ALA A 1 87 ? 12.576 -0.910 3.208 1.00 87.69 87 ALA A C 1
ATOM 650 O O . ALA A 1 87 ? 13.592 -0.237 3.039 1.00 87.69 87 ALA A O 1
ATOM 651 N N . ALA A 1 88 ? 12.317 -1.995 2.476 1.00 85.38 88 ALA A N 1
ATOM 652 C CA . ALA A 1 88 ? 13.173 -2.445 1.384 1.00 85.38 88 ALA A CA 1
ATOM 653 C C . ALA A 1 88 ? 13.040 -1.581 0.116 1.00 85.38 88 ALA A C 1
ATOM 655 O O . ALA A 1 88 ? 13.942 -1.604 -0.727 1.00 85.38 88 ALA A O 1
ATOM 656 N N . THR A 1 89 ? 11.951 -0.816 -0.003 1.00 85.12 89 THR A N 1
ATOM 657 C CA . THR A 1 89 ? 11.617 -0.027 -1.189 1.00 85.12 89 THR A CA 1
ATOM 658 C C . THR A 1 89 ? 12.034 1.439 -1.021 1.00 85.12 89 THR A C 1
ATOM 660 O O . THR A 1 89 ? 11.665 2.090 -0.049 1.00 85.12 89 THR A O 1
ATOM 663 N N . GLY A 1 90 ? 12.793 1.992 -1.976 1.00 76.25 90 GLY A N 1
ATOM 664 C CA . GLY A 1 90 ? 13.241 3.389 -1.948 1.00 76.25 90 GLY A CA 1
ATOM 665 C C . GLY A 1 90 ? 13.302 4.008 -3.344 1.00 76.25 90 GLY A C 1
ATOM 666 O O . GLY A 1 90 ? 13.740 3.362 -4.290 1.00 76.25 90 GLY A O 1
ATOM 667 N N . GLY A 1 91 ? 12.853 5.260 -3.479 1.00 76.75 91 GLY A N 1
ATOM 668 C CA . GLY A 1 91 ? 12.922 6.018 -4.739 1.00 76.75 91 GLY A CA 1
ATOM 669 C C . GLY A 1 91 ? 11.873 5.664 -5.804 1.00 76.75 91 GLY A C 1
ATOM 670 O O . GLY A 1 91 ? 11.951 6.189 -6.912 1.00 76.75 91 GLY A O 1
ATOM 671 N N . ILE A 1 92 ? 10.893 4.815 -5.481 1.00 87.56 92 ILE A N 1
ATOM 672 C CA . ILE A 1 92 ? 9.777 4.415 -6.357 1.00 87.56 92 ILE A CA 1
ATOM 673 C C . ILE A 1 92 ? 8.428 4.571 -5.644 1.00 87.56 92 ILE A C 1
ATOM 675 O O . ILE A 1 92 ? 8.386 4.834 -4.441 1.00 87.56 92 ILE A O 1
ATOM 679 N N . GLU A 1 93 ? 7.321 4.433 -6.376 1.00 87.44 93 GLU A N 1
ATOM 680 C CA . GLU A 1 93 ? 5.985 4.518 -5.781 1.00 87.44 93 GLU A CA 1
ATOM 681 C C . GLU A 1 93 ? 5.667 3.266 -4.943 1.00 87.44 93 GLU A C 1
ATOM 683 O O . GLU A 1 93 ? 5.791 2.138 -5.421 1.00 87.44 93 GLU A O 1
ATOM 688 N N . ILE A 1 94 ? 5.245 3.480 -3.690 1.00 91.94 94 ILE A N 1
ATOM 689 C CA . ILE A 1 94 ? 4.858 2.436 -2.730 1.00 91.94 94 ILE A CA 1
ATOM 690 C C . ILE A 1 94 ? 3.362 2.571 -2.447 1.00 91.94 94 ILE A C 1
ATOM 692 O O . ILE A 1 94 ? 2.929 3.540 -1.818 1.00 91.94 94 ILE A O 1
ATOM 696 N N . VAL A 1 95 ? 2.567 1.591 -2.867 1.00 91.56 95 VAL A N 1
ATOM 697 C CA . VAL A 1 95 ? 1.105 1.624 -2.744 1.00 91.56 95 VAL A CA 1
ATOM 698 C C . VAL A 1 95 ? 0.644 0.763 -1.581 1.00 91.56 95 VAL A C 1
ATOM 700 O O . VAL A 1 95 ? 0.424 -0.433 -1.702 1.00 91.56 95 VAL A O 1
ATOM 703 N N . MET A 1 96 ? 0.467 1.392 -0.421 1.00 92.75 96 MET A N 1
ATOM 704 C CA . MET A 1 96 ? 0.210 0.708 0.853 1.00 92.75 96 MET A CA 1
ATOM 705 C C . MET A 1 96 ? -1.208 0.133 1.017 1.00 92.75 96 MET A C 1
ATOM 707 O O . MET A 1 96 ? -1.537 -0.321 2.109 1.00 92.75 96 MET A O 1
ATOM 711 N N . SER A 1 97 ? -2.058 0.154 -0.013 1.00 90.81 97 SER A N 1
ATOM 712 C CA . SER A 1 97 ? -3.489 -0.200 0.069 1.00 90.81 97 SER A CA 1
ATOM 713 C C . SER A 1 97 ? -3.763 -1.616 0.595 1.00 90.81 97 SER A C 1
ATOM 715 O O . SER A 1 97 ? -4.795 -1.850 1.217 1.00 90.81 97 SER A O 1
ATOM 717 N N . SER A 1 98 ? -2.829 -2.547 0.408 1.00 91.38 98 SER A N 1
ATOM 718 C CA . SER A 1 98 ? -2.842 -3.905 0.975 1.00 91.38 98 SER A CA 1
ATOM 719 C C . SER A 1 98 ? -2.651 -3.950 2.501 1.00 91.38 98 SER A C 1
ATOM 721 O O . SER A 1 98 ? -3.061 -4.907 3.159 1.00 91.38 98 SER A O 1
ATOM 723 N N . LEU A 1 99 ? -2.032 -2.924 3.092 1.00 93.44 99 LEU A N 1
ATOM 724 C CA . LEU A 1 99 ? -1.782 -2.787 4.527 1.00 93.44 99 LEU A CA 1
ATOM 725 C C . LEU A 1 99 ? -2.940 -2.019 5.187 1.00 93.44 99 LEU A C 1
ATOM 727 O O . LEU A 1 99 ? -2.740 -0.933 5.737 1.00 93.44 99 LEU A O 1
ATOM 731 N N . SER A 1 100 ? -4.152 -2.581 5.116 1.00 94.44 100 SER A N 1
ATOM 732 C CA . SER A 1 100 ? -5.418 -1.921 5.487 1.00 94.44 100 SER A CA 1
ATOM 733 C C . SER A 1 100 ? -6.110 -2.485 6.745 1.00 94.44 100 SER A C 1
ATOM 735 O O . SER A 1 100 ? -7.336 -2.443 6.860 1.00 94.44 100 SER A O 1
ATOM 737 N N . SER A 1 101 ? -5.360 -3.091 7.669 1.00 93.19 101 SER A N 1
ATOM 738 C CA . SER A 1 101 ? -5.917 -3.725 8.874 1.00 93.19 101 SER A CA 1
ATOM 739 C C . SER A 1 101 ? -6.364 -2.706 9.926 1.00 93.19 101 SER A C 1
ATOM 741 O O . SER A 1 101 ? -5.663 -1.724 10.164 1.00 93.19 101 SER A O 1
ATOM 743 N N . VAL A 1 102 ? -7.451 -2.996 10.646 1.00 93.38 102 VAL A N 1
ATOM 744 C CA . VAL A 1 102 ? -7.857 -2.264 11.857 1.00 93.38 102 VAL A CA 1
ATOM 745 C C . VAL A 1 102 ? -8.055 -3.266 12.989 1.00 93.38 102 VAL A C 1
ATOM 747 O O . VAL A 1 102 ? -8.937 -4.117 12.922 1.00 93.38 102 VAL A O 1
ATOM 750 N N . GLU A 1 103 ? -7.232 -3.169 14.028 1.00 92.81 103 GLU A N 1
ATOM 751 C CA . GLU A 1 103 ? -7.278 -4.031 15.211 1.00 92.81 103 GLU A CA 1
ATOM 752 C C . GLU A 1 103 ? -7.552 -3.173 16.448 1.00 92.81 103 GLU A C 1
ATOM 754 O O . GLU A 1 103 ? -6.838 -2.205 16.708 1.00 92.81 103 GLU A O 1
ATOM 759 N N . LEU A 1 104 ? -8.572 -3.521 17.229 1.00 90.94 104 LEU A N 1
ATOM 760 C CA . LEU A 1 104 ? -8.859 -2.856 18.501 1.00 90.94 104 LEU A CA 1
ATOM 761 C C . LEU A 1 104 ? -8.180 -3.603 19.645 1.00 90.94 104 LEU A C 1
ATOM 763 O O . LEU A 1 104 ? -8.217 -4.833 19.706 1.00 90.94 104 LEU A O 1
ATOM 767 N N . SER A 1 105 ? -7.573 -2.858 20.568 1.00 90.88 105 SER A N 1
ATOM 768 C CA . SER A 1 105 ? -7.057 -3.434 21.807 1.00 90.88 105 SER A CA 1
ATOM 769 C C . SER A 1 105 ? -8.203 -3.991 22.653 1.00 90.88 105 SER A C 1
ATOM 771 O O . SER A 1 105 ? -9.339 -3.518 22.589 1.00 90.88 105 SER A O 1
ATOM 773 N N . LYS A 1 106 ? -7.896 -4.988 23.489 1.00 88.25 106 LYS A N 1
ATOM 774 C CA . LYS A 1 106 ? -8.867 -5.616 24.401 1.00 88.25 106 LYS A CA 1
ATOM 775 C C . LYS A 1 106 ? -9.493 -4.618 25.378 1.00 88.25 106 LYS A C 1
ATOM 777 O O . LYS A 1 106 ? -10.618 -4.823 25.814 1.00 88.25 106 LYS A O 1
ATOM 782 N N . ASP A 1 107 ? -8.770 -3.552 25.714 1.00 85.56 107 ASP A N 1
ATOM 783 C CA . ASP A 1 107 ? -9.268 -2.456 26.553 1.00 85.56 107 ASP A CA 1
ATOM 784 C C . ASP A 1 107 ? -10.263 -1.532 25.823 1.00 85.56 107 ASP A C 1
ATOM 786 O O . ASP A 1 107 ? -10.939 -0.718 26.453 1.00 85.56 107 ASP A O 1
ATOM 790 N N . GLY A 1 108 ? -10.348 -1.631 24.492 1.00 81.25 108 GLY A N 1
ATOM 791 C CA . GLY A 1 108 ? -11.151 -0.762 23.640 1.00 81.25 108 GLY A CA 1
ATOM 792 C C . GLY A 1 108 ? -10.750 0.716 23.692 1.00 81.25 108 GLY A C 1
ATOM 793 O O . GLY A 1 108 ? -11.565 1.570 23.334 1.00 81.25 108 GLY A O 1
ATOM 794 N N . GLN A 1 109 ? -9.553 1.049 24.180 1.00 84.38 109 GLN A N 1
ATOM 795 C CA . GLN A 1 109 ? -9.049 2.425 24.277 1.00 84.38 109 GLN A CA 1
ATOM 796 C C . GLN A 1 109 ? -8.058 2.764 23.164 1.00 84.38 109 GLN A C 1
ATOM 798 O O . GLN A 1 109 ? -7.895 3.935 22.825 1.00 84.38 109 GLN A O 1
ATOM 803 N N . THR A 1 110 ? -7.420 1.755 22.573 1.00 88.62 110 THR A N 1
ATOM 804 C CA . THR A 1 110 ? -6.435 1.930 21.503 1.00 88.62 110 THR A CA 1
ATOM 805 C C . THR A 1 110 ? -6.773 1.079 20.283 1.00 88.62 110 THR A C 1
ATOM 807 O O . THR A 1 110 ? -7.435 0.044 20.382 1.00 88.62 110 THR A O 1
ATOM 810 N N . ALA A 1 111 ? -6.327 1.538 19.115 1.00 91.00 111 ALA A N 1
ATOM 811 C CA . ALA A 1 111 ? -6.478 0.840 17.848 1.00 91.00 111 ALA A CA 1
ATOM 812 C C . ALA A 1 111 ? -5.135 0.813 17.112 1.00 91.00 111 ALA A C 1
ATOM 814 O O . ALA A 1 111 ? -4.417 1.814 17.086 1.00 91.00 111 ALA A O 1
ATOM 815 N N . LYS A 1 112 ? -4.812 -0.319 16.490 1.00 93.81 112 LYS A N 1
ATOM 816 C CA . LYS A 1 112 ? -3.696 -0.474 15.562 1.00 93.81 112 LYS A CA 1
ATOM 817 C C . LYS A 1 112 ? -4.252 -0.460 14.146 1.00 93.81 112 LYS A C 1
ATOM 819 O O . LYS A 1 112 ? -5.098 -1.276 13.792 1.00 93.81 112 LYS A O 1
ATOM 824 N N . ILE A 1 113 ? -3.783 0.493 13.352 1.00 94.06 113 ILE A N 1
ATOM 825 C CA . ILE A 1 113 ? -4.295 0.769 12.010 1.00 94.06 113 ILE A CA 1
ATOM 826 C C . ILE A 1 113 ? -3.149 0.594 11.014 1.00 94.06 113 ILE A C 1
ATOM 828 O O . ILE A 1 113 ? -2.046 1.093 11.236 1.00 94.06 113 ILE A O 1
ATOM 832 N N . GLY A 1 114 ? -3.402 -0.128 9.927 1.00 93.94 114 GLY A N 1
ATOM 833 C CA . GLY A 1 114 ? -2.459 -0.276 8.827 1.00 93.94 114 GLY A CA 1
ATOM 834 C C . GLY A 1 114 ? -2.327 1.031 8.041 1.00 93.94 114 GLY A C 1
ATOM 835 O O . GLY A 1 114 ? -3.316 1.733 7.826 1.00 93.94 114 GLY A O 1
ATOM 836 N N . GLY A 1 115 ? -1.112 1.373 7.608 1.00 92.62 115 GLY A N 1
ATOM 837 C CA . GLY A 1 115 ? -0.818 2.686 7.022 1.00 92.62 115 GLY A CA 1
ATOM 838 C C . GLY A 1 115 ? -1.547 3.005 5.710 1.00 92.62 115 GLY A C 1
ATOM 839 O O . GLY A 1 115 ? -1.676 4.176 5.376 1.00 92.62 115 GLY A O 1
ATOM 840 N N . GLY A 1 116 ? -2.055 1.999 4.989 1.00 93.00 116 GLY A N 1
ATOM 841 C CA . GLY A 1 116 ? -2.863 2.205 3.781 1.00 93.00 116 GLY A CA 1
ATOM 842 C C . GLY A 1 116 ? -4.370 2.101 3.999 1.00 93.00 116 GLY A C 1
ATOM 843 O O . GLY A 1 116 ? -5.122 2.036 3.028 1.00 93.00 116 GLY A O 1
ATOM 844 N N . THR A 1 117 ? -4.834 2.053 5.250 1.00 94.69 117 THR A N 1
ATOM 845 C CA . THR A 1 117 ? -6.267 1.956 5.548 1.00 94.69 117 THR A CA 1
ATOM 846 C C . THR A 1 117 ? -6.984 3.254 5.183 1.00 94.69 117 THR A C 1
ATOM 848 O O . THR A 1 117 ? -6.621 4.333 5.651 1.00 94.69 117 THR A O 1
ATOM 851 N N . LEU A 1 118 ? -8.058 3.155 4.399 1.00 93.12 118 LEU A N 1
ATOM 852 C CA . LEU A 1 118 ? -8.910 4.299 4.082 1.00 93.12 118 LEU A CA 1
ATOM 853 C C . LEU A 1 118 ? -9.667 4.787 5.323 1.00 93.12 118 LEU A C 1
ATOM 855 O O . LEU A 1 118 ? -10.237 3.988 6.068 1.00 93.12 118 LEU A O 1
ATOM 859 N N . SER A 1 119 ? -9.776 6.110 5.486 1.00 91.69 119 SER A N 1
ATOM 860 C CA . SER A 1 119 ? -10.458 6.735 6.631 1.00 91.69 119 SER A CA 1
ATOM 861 C C . SER A 1 119 ? -11.879 6.219 6.848 1.00 91.69 119 SER A C 1
ATOM 863 O O . SER A 1 119 ? -12.302 6.057 7.987 1.00 91.69 119 SER A O 1
ATOM 865 N N . LYS A 1 120 ? -12.609 5.904 5.771 1.00 92.31 120 LYS A N 1
ATOM 866 C CA . LYS A 1 120 ? -13.951 5.324 5.873 1.00 92.31 120 LYS A CA 1
ATOM 867 C C . LYS A 1 120 ? -13.949 3.971 6.590 1.00 92.31 120 LYS A C 1
ATOM 869 O O . LYS A 1 120 ? -14.766 3.772 7.479 1.00 92.31 120 LYS A O 1
ATOM 874 N N . ALA A 1 121 ? -13.024 3.076 6.247 1.00 92.19 121 ALA A N 1
ATOM 875 C CA . ALA A 1 121 ? -12.933 1.763 6.883 1.00 92.19 121 ALA A CA 1
ATOM 876 C C . ALA A 1 121 ? -12.591 1.886 8.377 1.00 92.19 121 ALA A C 1
ATOM 878 O O . ALA A 1 121 ? -13.148 1.165 9.201 1.00 92.19 121 ALA A O 1
ATOM 879 N N . ILE A 1 122 ? -11.736 2.852 8.732 1.00 92.00 122 ILE A N 1
ATOM 880 C CA . ILE A 1 122 ? -11.416 3.174 10.130 1.00 92.00 122 ILE A CA 1
ATOM 881 C C . ILE A 1 122 ? -12.670 3.655 10.869 1.00 92.00 122 ILE A C 1
ATOM 883 O O . ILE A 1 122 ? -12.976 3.155 11.950 1.00 92.00 122 ILE A O 1
ATOM 887 N N . ILE A 1 123 ? -13.403 4.610 10.288 1.00 91.00 123 ILE A N 1
ATOM 888 C CA . ILE A 1 123 ? -14.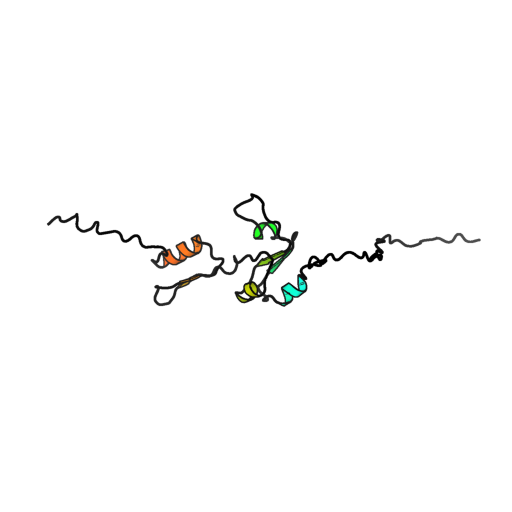632 5.155 10.879 1.00 91.00 123 ILE A CA 1
ATOM 889 C C . ILE A 1 123 ? -15.661 4.046 11.081 1.00 91.00 123 ILE A C 1
ATOM 891 O O . ILE A 1 123 ? -16.187 3.919 12.182 1.00 91.00 123 ILE A O 1
ATOM 895 N N . ASP A 1 124 ? -15.913 3.226 10.061 1.00 92.06 124 ASP A N 1
ATOM 896 C CA . ASP A 1 124 ? -16.911 2.158 10.124 1.00 92.06 124 ASP A CA 1
ATOM 897 C C . ASP A 1 124 ? -16.551 1.126 11.215 1.00 92.06 124 ASP A C 1
ATOM 899 O O . ASP A 1 124 ? -17.399 0.781 12.040 1.00 92.06 124 ASP A O 1
ATOM 903 N N . ALA A 1 125 ? -15.284 0.695 11.292 1.00 90.56 125 ALA A N 1
ATOM 904 C CA . ALA A 1 125 ? -14.810 -0.260 12.301 1.00 90.56 125 ALA A CA 1
ATOM 905 C C . ALA A 1 125 ? -14.902 0.290 13.738 1.00 90.56 125 ALA A C 1
ATOM 907 O O . ALA A 1 125 ? -15.312 -0.410 14.671 1.00 90.56 125 ALA A O 1
ATOM 908 N N . LEU A 1 126 ? -14.548 1.562 13.931 1.00 90.38 126 LEU A N 1
ATOM 909 C CA . LEU A 1 126 ? -14.645 2.211 15.237 1.00 90.38 126 LEU A CA 1
ATOM 910 C C . LEU A 1 126 ? -16.097 2.452 15.642 1.00 90.38 126 LEU A C 1
ATOM 912 O O . LEU A 1 126 ? -16.451 2.201 16.794 1.00 90.38 126 LEU A O 1
ATOM 916 N N . TRP A 1 127 ? -16.947 2.869 14.704 1.00 89.50 127 TRP A N 1
ATOM 917 C CA . TRP A 1 127 ? -18.358 3.142 14.961 1.00 89.50 127 TRP A CA 1
ATOM 918 C C . TRP A 1 127 ? -19.115 1.884 15.385 1.00 89.50 127 TRP A C 1
ATOM 920 O O . TRP A 1 127 ? -19.862 1.920 16.362 1.00 89.50 127 TRP A O 1
ATOM 930 N N . GLN A 1 128 ? -18.860 0.749 14.721 1.00 89.06 128 GLN A N 1
ATOM 931 C CA . GLN A 1 128 ? -19.392 -0.563 15.123 1.00 89.06 128 GLN A CA 1
ATOM 932 C C . GLN A 1 128 ? -19.017 -0.938 16.563 1.00 89.06 128 GLN A C 1
ATOM 934 O O . GLN A 1 128 ? -19.756 -1.652 17.235 1.00 89.06 128 GLN A O 1
ATOM 939 N N . SER A 1 129 ? -17.894 -0.414 17.051 1.00 86.00 129 SER A N 1
ATOM 940 C CA . SER A 1 129 ? -17.374 -0.656 18.398 1.00 86.00 129 SER A CA 1
ATOM 941 C C . SER A 1 129 ? -17.739 0.455 19.395 1.00 86.00 129 SER A C 1
ATOM 943 O O . SER A 1 129 ? -17.247 0.461 20.525 1.00 86.00 129 SER A O 1
ATOM 945 N N . GLY A 1 130 ? -18.570 1.425 18.990 1.00 86.44 130 GLY A N 1
ATOM 946 C CA . GLY A 1 130 ? -18.957 2.578 19.810 1.00 86.44 130 GLY A CA 1
ATOM 947 C C . GLY A 1 130 ? -17.812 3.560 20.090 1.00 86.44 130 GLY A C 1
ATOM 948 O O . GLY A 1 130 ? -17.814 4.231 21.123 1.00 86.44 130 GLY A O 1
ATOM 949 N N . LYS A 1 131 ? -16.803 3.621 19.214 1.00 85.56 131 LYS A N 1
ATOM 950 C CA . LYS A 1 131 ? -15.602 4.460 19.349 1.00 85.56 131 LYS A CA 1
ATOM 951 C C . LYS A 1 131 ? -15.526 5.509 18.237 1.00 85.56 131 LYS A C 1
ATOM 953 O O . LYS A 1 131 ? -16.094 5.347 17.163 1.00 85.56 131 LYS A O 1
ATOM 958 N N . GLN A 1 132 ? -14.781 6.586 18.491 1.00 82.38 132 GLN A N 1
ATOM 959 C CA . GLN A 1 132 ? -14.468 7.631 17.511 1.00 82.38 132 GLN A CA 1
ATOM 960 C C . GLN A 1 132 ? -13.051 8.167 17.760 1.00 82.38 132 GLN A C 1
ATOM 962 O O . GLN A 1 132 ? -12.657 8.348 18.912 1.00 82.38 132 GLN A O 1
ATOM 967 N N . THR A 1 133 ? -12.300 8.463 16.695 1.00 72.06 133 THR A N 1
ATOM 968 C CA . THR A 1 133 ? -10.987 9.127 16.771 1.00 72.06 133 THR A CA 1
ATOM 969 C C . THR A 1 133 ? -11.118 10.583 16.328 1.00 72.06 133 THR A C 1
ATOM 971 O O . THR A 1 133 ? -11.671 10.873 15.270 1.00 72.06 133 THR A O 1
ATOM 974 N N . GLY A 1 134 ? -10.637 11.513 17.150 1.00 69.69 134 GLY A N 1
ATOM 975 C CA . GLY A 1 134 ? -10.718 12.956 16.917 1.00 69.69 134 GLY A CA 1
ATOM 976 C C . GLY A 1 134 ? -10.721 13.718 18.240 1.00 69.69 134 GLY A C 1
ATOM 977 O O . GLY A 1 134 ? -10.968 13.133 19.295 1.00 69.69 134 GLY A O 1
ATOM 978 N N . LYS A 1 135 ? -10.449 15.028 18.210 1.00 54.00 135 LYS A N 1
ATOM 979 C CA . LYS A 1 135 ? -10.624 15.865 19.401 1.00 54.00 135 LYS A CA 1
ATOM 980 C C . LYS A 1 135 ? -12.113 15.868 19.737 1.00 54.00 135 LYS A C 1
ATOM 982 O O . LYS A 1 135 ? -12.901 16.467 19.010 1.00 54.00 135 LYS A O 1
ATOM 987 N N . GLN A 1 136 ? -12.493 15.192 20.822 1.00 51.97 136 GLN A N 1
ATOM 988 C CA . GLN A 1 136 ? -13.802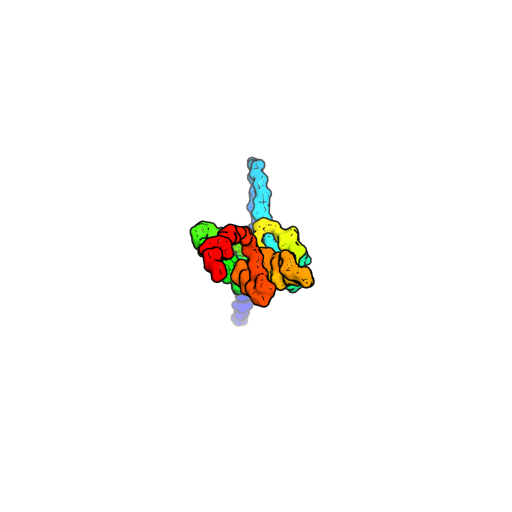 15.385 21.432 1.00 51.97 136 GLN A CA 1
ATOM 989 C C . GLN A 1 136 ? -13.910 16.877 21.743 1.00 51.97 136 GLN A C 1
ATOM 991 O O . GLN A 1 136 ? -13.219 17.395 22.622 1.00 51.97 136 GLN A O 1
ATOM 996 N N . LEU A 1 137 ? -14.722 17.592 20.966 1.00 48.38 137 LEU A N 1
ATOM 997 C CA . LEU A 1 137 ? -15.170 18.913 21.359 1.00 48.38 137 LEU A CA 1
ATOM 998 C C . LEU A 1 137 ? -15.995 18.661 22.613 1.00 48.38 137 LEU A C 1
ATOM 1000 O O . LEU A 1 137 ? -17.106 18.142 22.534 1.00 48.38 137 LEU A O 1
ATOM 1004 N N . HIS A 1 138 ? -15.390 18.916 23.772 1.00 52.84 138 HIS A N 1
ATOM 1005 C CA . HIS A 1 138 ? -16.076 18.848 25.046 1.00 52.84 138 HIS A CA 1
ATOM 1006 C C . HIS A 1 138 ? -17.334 19.698 24.892 1.00 52.84 138 HIS A C 1
ATOM 1008 O O . HIS A 1 138 ? -17.218 20.911 24.749 1.00 52.84 138 HIS A O 1
ATOM 1014 N N . LYS A 1 139 ? -18.515 19.072 24.813 1.00 54.72 139 LYS A N 1
ATOM 1015 C CA . LYS A 1 139 ? -19.781 19.795 24.906 1.00 54.72 139 LYS A CA 1
ATOM 1016 C C . LYS A 1 139 ? -19.780 20.379 26.314 1.00 54.72 139 LYS A C 1
ATOM 1018 O O . LYS A 1 139 ? -19.959 19.597 27.252 1.00 54.72 139 LYS A O 1
ATOM 1023 N N . PRO A 1 140 ? -19.571 21.691 26.516 1.00 46.78 140 PRO A N 1
ATOM 1024 C CA . PRO A 1 140 ? -19.836 22.236 27.821 1.00 46.78 140 PRO A CA 1
ATOM 1025 C C . PRO A 1 140 ? -21.356 22.173 27.969 1.00 46.78 140 PRO A C 1
ATOM 1027 O O . PRO A 1 140 ? -22.100 22.863 27.283 1.00 46.78 140 PRO A O 1
ATOM 1030 N N . PHE A 1 141 ? -21.809 21.256 28.815 1.00 48.50 141 PHE A N 1
ATOM 1031 C CA . PHE A 1 141 ? -22.821 21.588 29.803 1.00 48.50 141 PHE A CA 1
ATOM 1032 C C . PHE A 1 141 ? -24.105 22.256 29.267 1.00 48.50 141 PHE A C 1
ATOM 1034 O O . PHE A 1 141 ? -24.555 23.268 29.789 1.00 48.50 141 PHE A O 1
ATOM 1041 N N . LEU A 1 142 ? -24.761 21.651 28.273 1.00 43.19 142 LEU A N 1
ATOM 1042 C CA . LEU A 1 142 ? -26.161 21.962 27.933 1.00 43.19 142 LEU A CA 1
ATOM 1043 C C . LEU A 1 142 ? -27.167 21.137 28.764 1.00 43.19 142 LEU A C 1
ATOM 1045 O O . LEU A 1 142 ? -28.310 20.968 28.359 1.00 43.19 142 LEU A O 1
ATOM 1049 N N . LEU A 1 143 ? -26.756 20.615 29.928 1.00 44.78 143 LEU A N 1
ATOM 1050 C CA . LEU A 1 143 ? -27.645 19.928 30.878 1.00 44.78 143 LEU A CA 1
ATOM 1051 C C . LEU A 1 143 ? -27.896 20.699 32.185 1.00 44.78 143 LEU A C 1
ATOM 1053 O O . LEU A 1 143 ? -28.633 20.213 33.031 1.00 44.78 143 LEU A O 1
ATOM 1057 N N . SER A 1 144 ? -27.354 21.911 32.349 1.00 46.31 144 SER A N 1
ATOM 1058 C CA . SER A 1 144 ? -27.628 22.750 33.533 1.00 46.31 144 SER A CA 1
ATOM 1059 C C . SER A 1 144 ? -28.575 23.919 33.285 1.00 46.31 144 SER A C 1
ATOM 1061 O O . SER A 1 144 ? -28.950 24.596 34.237 1.00 46.31 144 SER A O 1
ATOM 1063 N N . LEU A 1 145 ? -28.986 24.162 32.037 1.00 45.22 145 LEU A N 1
ATOM 1064 C CA . LEU A 1 145 ? -30.002 25.173 31.713 1.00 45.22 145 LEU A CA 1
ATOM 1065 C C . LEU A 1 145 ? -31.429 24.611 31.620 1.00 45.22 145 LEU A C 1
ATOM 1067 O O . LEU A 1 145 ? -32.368 25.373 31.437 1.00 45.22 145 LEU A O 1
ATOM 1071 N N . LEU A 1 146 ? -31.606 23.303 31.824 1.00 47.41 146 LEU A N 1
ATOM 1072 C CA . LEU A 1 146 ? -32.903 22.679 32.103 1.00 47.41 146 LEU A CA 1
ATOM 1073 C C . LEU A 1 146 ? -33.028 22.342 33.592 1.00 47.41 146 LEU A C 1
ATOM 1075 O O . LEU A 1 146 ? -33.521 21.288 33.979 1.00 47.41 146 LEU A O 1
ATOM 1079 N N . GLY A 1 147 ? -32.617 23.294 34.435 1.00 48.50 147 GLY A N 1
ATOM 1080 C CA . GLY A 1 147 ? -33.221 23.454 35.750 1.00 48.50 147 GLY A CA 1
ATOM 1081 C C . GLY A 1 147 ? -34.711 23.766 35.588 1.00 48.50 147 GLY A C 1
ATOM 1082 O O . GLY A 1 147 ? -35.122 24.918 35.676 1.00 48.50 147 GLY A O 1
ATOM 1083 N N . MET A 1 148 ? -35.514 22.737 35.331 1.00 47.16 148 MET A N 1
ATOM 1084 C CA . MET A 1 148 ? -36.886 22.681 35.808 1.00 47.16 148 MET A CA 1
ATOM 1085 C C . MET A 1 148 ? -36.884 21.770 37.028 1.00 47.16 148 MET A C 1
ATOM 1087 O O . MET A 1 148 ? -36.307 20.685 37.003 1.00 47.16 148 MET A O 1
ATOM 1091 N N . ARG A 1 149 ? -37.446 22.321 38.100 1.00 46.50 149 ARG A N 1
ATOM 1092 C CA . ARG A 1 149 ? -37.713 21.681 39.387 1.00 46.50 149 ARG A CA 1
ATOM 1093 C C . ARG A 1 149 ? -38.363 20.311 39.246 1.00 46.50 149 ARG A C 1
ATOM 1095 O O . ARG A 1 149 ? -39.172 20.154 38.307 1.00 46.50 149 ARG A O 1
#